Protein AF-A0A376VGL0-F1 (afdb_monomer)

Solvent-accessible surface area (backbone atoms only — not comparable to full-atom values): 3952 Å² total; per-residue (Å²): 133,87,80,75,80,80,77,82,76,91,54,74,73,72,41,61,85,76,38,58,79,92,70,52,76,93,72,90,78,84,83,56,70,84,60,65,71,55,69,99,57,68,58,67,66,60,50,51,56,51,58,62,74,72,112

Organism: 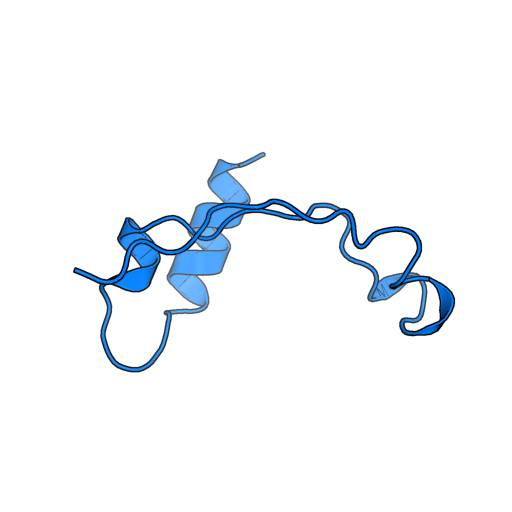Escherichia coli (NCBI:txid562)

Sequence (55 aa):
MVEYDQQTVDLDEWVKDKLARFQQPVRWLTLPPELKNGGIKISRQALKEWVQRQQ

Structure (mmCIF, N/CA/C/O backbone):
data_AF-A0A376VGL0-F1
#
_entry.id   AF-A0A376VGL0-F1
#
loop_
_atom_site.group_PDB
_atom_site.id
_atom_site.type_symbol
_atom_site.label_atom_id
_atom_site.label_alt_id
_atom_site.label_comp_id
_atom_site.label_asym_id
_atom_site.label_entity_id
_atom_site.label_seq_id
_atom_site.pdbx_PDB_ins_code
_atom_site.Cartn_x
_atom_site.Cartn_y
_atom_site.Cartn_z
_atom_site.occupancy
_atom_site.B_iso_or_equiv
_atom_site.auth_seq_id
_atom_site.auth_comp_id
_atom_site.auth_asym_id
_atom_site.auth_atom_id
_atom_site.pdbx_PDB_model_num
ATOM 1 N N . MET A 1 1 ? -9.792 17.863 15.131 1.00 49.00 1 MET A N 1
ATOM 2 C CA . MET A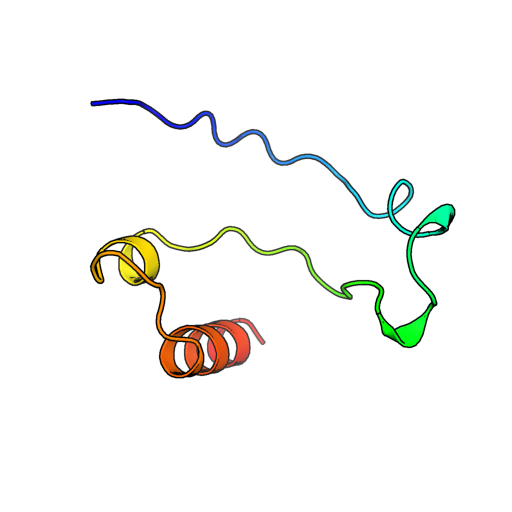 1 1 ? -9.617 16.574 14.431 1.00 49.00 1 MET A CA 1
ATOM 3 C C . MET A 1 1 ? -9.162 16.914 13.028 1.00 49.00 1 MET A C 1
ATOM 5 O O . MET A 1 1 ? -9.826 17.727 12.408 1.00 49.00 1 MET A O 1
ATOM 9 N N . VAL A 1 2 ? -7.999 16.437 12.581 1.00 50.47 2 VAL A N 1
ATOM 10 C CA . VAL A 1 2 ? -7.567 16.668 11.194 1.00 50.47 2 VAL A CA 1
ATOM 11 C C . VAL A 1 2 ? -8.254 15.605 10.350 1.00 50.47 2 VAL A C 1
ATOM 13 O O . VAL A 1 2 ? -7.930 14.423 10.466 1.00 50.47 2 VAL A O 1
ATOM 16 N N . GLU A 1 3 ? -9.255 16.015 9.583 1.00 50.75 3 GLU A N 1
ATOM 17 C CA . GLU A 1 3 ? -9.882 15.171 8.572 1.00 50.75 3 GLU A CA 1
ATOM 18 C C . GLU A 1 3 ? -8.853 14.984 7.454 1.00 50.75 3 GLU A C 1
ATOM 20 O O . GLU A 1 3 ? -8.444 15.941 6.799 1.00 50.75 3 GLU A O 1
ATOM 25 N N . TYR A 1 4 ? -8.333 13.764 7.312 1.00 60.53 4 TYR A N 1
ATOM 26 C CA . TYR A 1 4 ? -7.468 13.434 6.188 1.00 60.53 4 TYR A CA 1
ATOM 27 C C . TYR A 1 4 ? -8.369 13.268 4.973 1.00 60.53 4 TYR A C 1
ATOM 29 O O . TYR A 1 4 ? -9.178 12.342 4.938 1.00 60.53 4 TYR A O 1
ATOM 37 N N . ASP A 1 5 ? -8.230 14.169 4.006 1.00 56.50 5 ASP A N 1
ATOM 38 C CA . ASP A 1 5 ? -8.874 14.039 2.708 1.00 56.50 5 ASP A CA 1
ATOM 39 C C . ASP A 1 5 ? -8.515 12.667 2.102 1.00 56.50 5 ASP A C 1
ATOM 41 O O . ASP A 1 5 ? -7.346 12.325 1.915 1.00 56.50 5 ASP A O 1
ATOM 45 N N . GLN A 1 6 ? -9.535 11.831 1.900 1.00 61.62 6 GLN A N 1
ATOM 46 C CA . GLN A 1 6 ? -9.414 10.481 1.349 1.00 61.62 6 GLN A CA 1
ATOM 47 C C . GLN A 1 6 ? -9.377 10.506 -0.188 1.00 61.62 6 GLN A C 1
ATOM 49 O O . GLN A 1 6 ? -9.910 9.595 -0.826 1.00 61.62 6 GLN A O 1
ATOM 54 N N . GLN A 1 7 ? -8.769 11.518 -0.817 1.00 70.69 7 GLN A N 1
ATOM 55 C CA . GLN A 1 7 ? -8.535 11.445 -2.254 1.00 70.69 7 GLN A CA 1
ATOM 56 C C . GLN A 1 7 ? -7.624 10.263 -2.571 1.00 70.69 7 GLN A C 1
ATOM 58 O O . GLN A 1 7 ? -6.459 10.185 -2.176 1.00 70.69 7 GLN A O 1
ATOM 63 N N . THR A 1 8 ? -8.192 9.318 -3.310 1.00 78.00 8 THR A N 1
ATOM 64 C CA . THR A 1 8 ? -7.443 8.236 -3.929 1.00 78.00 8 THR A CA 1
ATOM 65 C C . THR A 1 8 ? -6.883 8.759 -5.245 1.00 78.00 8 THR A C 1
ATOM 67 O O . THR A 1 8 ? -7.609 9.302 -6.075 1.00 78.00 8 THR A O 1
ATOM 70 N N . VAL A 1 9 ? -5.567 8.652 -5.402 1.00 89.06 9 VAL A N 1
ATOM 71 C CA . VAL A 1 9 ? -4.852 9.032 -6.622 1.00 89.06 9 VAL A CA 1
ATOM 72 C C . VAL A 1 9 ? -4.391 7.752 -7.302 1.00 89.06 9 VAL A C 1
ATOM 74 O O . VAL A 1 9 ? -3.860 6.862 -6.636 1.00 89.06 9 VAL A O 1
ATOM 77 N N . ASP A 1 10 ? -4.587 7.663 -8.616 1.00 90.62 10 ASP A N 1
ATOM 78 C CA . ASP A 1 10 ? -4.019 6.576 -9.406 1.00 90.62 10 ASP A CA 1
ATOM 79 C C . ASP A 1 10 ? -2.519 6.817 -9.631 1.00 90.62 10 ASP A C 1
ATOM 81 O O . ASP A 1 10 ? -2.107 7.877 -10.106 1.00 90.62 10 ASP A O 1
ATOM 85 N N . LEU A 1 11 ? -1.695 5.845 -9.237 1.00 93.44 11 LEU A N 1
ATOM 86 C CA . LEU A 1 11 ? -0.231 5.918 -9.316 1.00 93.44 11 LEU A CA 1
ATOM 87 C C . LEU A 1 11 ? 0.356 4.897 -10.303 1.00 93.44 11 LEU A C 1
ATOM 89 O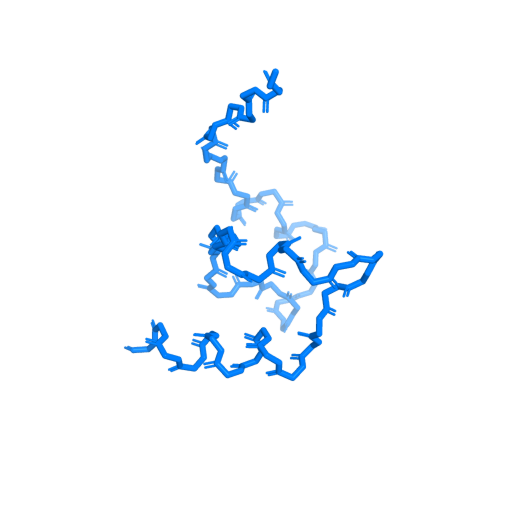 O . LEU A 1 11 ? 1.581 4.761 -10.376 1.00 93.44 11 LEU A O 1
ATOM 93 N N . ASP A 1 12 ? -0.484 4.172 -11.049 1.00 93.12 12 ASP A N 1
ATOM 94 C CA . ASP A 1 12 ? -0.054 3.028 -11.857 1.00 93.12 12 ASP A CA 1
ATOM 95 C C . ASP A 1 12 ? 0.858 3.451 -13.014 1.00 93.12 12 ASP A C 1
ATOM 97 O O . ASP A 1 12 ? 1.888 2.830 -13.271 1.00 93.12 12 ASP A O 1
ATOM 101 N N . GLU A 1 13 ? 0.540 4.552 -13.693 1.00 94.81 13 GLU A N 1
ATOM 102 C CA . GLU A 1 13 ? 1.406 5.079 -14.752 1.00 94.81 13 GLU A CA 1
ATOM 103 C C . GLU A 1 13 ? 2.655 5.763 -14.201 1.00 94.81 13 GLU A C 1
ATOM 105 O O . GLU A 1 13 ? 3.756 5.560 -14.715 1.00 94.81 13 GLU A O 1
ATOM 110 N N . TRP A 1 14 ? 2.506 6.521 -13.113 1.00 95.38 14 TRP A N 1
ATOM 111 C CA . TRP A 1 14 ? 3.610 7.262 -12.507 1.00 95.38 14 TRP A CA 1
ATOM 112 C C . TRP A 1 14 ? 4.745 6.336 -12.050 1.00 95.38 14 TRP A C 1
ATOM 114 O O . TRP A 1 14 ? 5.924 6.667 -12.190 1.00 95.38 14 TRP A O 1
ATOM 124 N N . VAL A 1 15 ? 4.406 5.148 -11.543 1.00 96.44 15 VAL A N 1
ATOM 125 C CA . VAL A 1 15 ? 5.390 4.205 -11.006 1.00 96.44 15 VAL A CA 1
ATOM 126 C C . VAL A 1 15 ? 6.172 3.447 -12.089 1.00 96.44 15 VAL A C 1
ATOM 128 O O . VAL A 1 15 ? 7.274 2.967 -11.815 1.00 96.44 15 VAL A O 1
ATOM 131 N N . LYS A 1 16 ? 5.660 3.360 -13.327 1.00 95.06 16 LYS A N 1
ATOM 132 C CA . LYS A 1 16 ? 6.258 2.542 -14.405 1.00 95.06 16 LYS A CA 1
ATOM 133 C C . LYS A 1 16 ? 7.652 2.999 -14.829 1.00 95.06 16 LYS A C 1
ATOM 135 O O . LYS A 1 16 ? 8.474 2.156 -15.173 1.00 95.06 16 LYS A O 1
ATOM 140 N N . ASP A 1 17 ? 7.923 4.300 -14.768 1.00 96.25 17 ASP A N 1
ATOM 141 C CA . ASP A 1 17 ? 9.243 4.884 -15.056 1.00 96.25 17 ASP A CA 1
ATOM 142 C C . ASP A 1 17 ? 10.173 4.897 -13.823 1.00 96.25 17 ASP A C 1
ATOM 144 O O . ASP A 1 17 ? 11.380 5.087 -13.941 1.00 96.25 17 ASP A O 1
ATOM 148 N N . LYS A 1 18 ? 9.631 4.687 -12.614 1.00 96.19 18 LYS A N 1
ATOM 149 C CA . LYS A 1 18 ? 10.381 4.795 -11.347 1.00 96.19 18 LYS A CA 1
ATOM 150 C C . LYS A 1 18 ? 10.793 3.455 -10.759 1.00 96.19 18 LYS A C 1
ATOM 152 O O . LYS A 1 18 ? 11.793 3.392 -10.046 1.00 96.19 18 LYS A O 1
ATOM 157 N N . LEU A 1 19 ? 10.027 2.400 -11.023 1.00 97.06 19 LEU A N 1
ATOM 158 C CA . LEU A 1 19 ? 10.243 1.074 -10.458 1.00 97.06 19 LEU A CA 1
ATOM 159 C C . LEU A 1 19 ? 10.407 0.023 -11.550 1.00 97.06 19 LEU A C 1
ATOM 161 O O . LEU A 1 19 ? 9.639 -0.037 -12.514 1.00 97.06 19 LEU A O 1
ATOM 165 N N . ALA A 1 20 ? 11.354 -0.890 -11.330 1.00 96.94 20 ALA A N 1
ATOM 166 C CA . ALA A 1 20 ? 11.437 -2.107 -12.121 1.00 96.94 20 ALA A CA 1
ATOM 167 C C . ALA A 1 20 ? 10.135 -2.916 -11.992 1.00 96.94 20 ALA A C 1
ATOM 169 O O . ALA A 1 20 ? 9.473 -2.890 -10.953 1.00 96.94 20 ALA A O 1
ATOM 170 N N . ARG A 1 21 ? 9.792 -3.695 -13.026 1.00 94.12 21 ARG A N 1
ATOM 171 C CA . ARG A 1 21 ? 8.496 -4.400 -13.116 1.00 94.12 21 ARG A CA 1
ATOM 172 C C . ARG A 1 21 ? 8.153 -5.252 -11.886 1.00 94.12 21 ARG A C 1
ATOM 174 O O . ARG A 1 21 ? 6.994 -5.311 -11.509 1.00 94.12 21 ARG A O 1
ATOM 181 N N . PHE A 1 22 ? 9.136 -5.878 -11.235 1.00 96.06 22 PHE A N 1
ATOM 182 C CA . PHE A 1 22 ?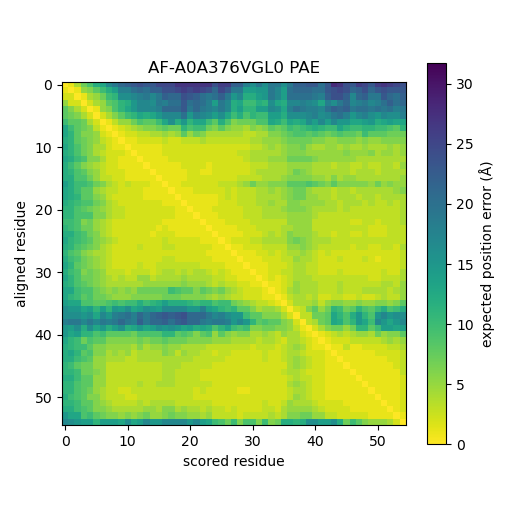 8.918 -6.729 -10.052 1.00 96.06 22 PHE A CA 1
ATOM 183 C C . PHE A 1 22 ? 8.700 -5.953 -8.740 1.00 96.06 22 PHE A C 1
ATOM 185 O O . PHE A 1 22 ? 8.329 -6.549 -7.733 1.00 96.06 22 PHE A O 1
ATOM 192 N N . GLN A 1 23 ? 8.963 -4.644 -8.729 1.00 97.00 23 GLN A N 1
ATOM 193 C CA . GLN A 1 23 ? 8.745 -3.765 -7.576 1.00 97.00 23 GLN A CA 1
ATOM 194 C C . GLN A 1 23 ? 7.412 -3.013 -7.667 1.00 97.00 23 GLN A C 1
ATOM 196 O O . GLN A 1 23 ? 6.978 -2.433 -6.673 1.00 97.00 23 GLN A O 1
ATOM 201 N N . GLN A 1 24 ? 6.784 -2.995 -8.848 1.00 95.75 24 GLN A N 1
ATOM 202 C CA . GLN A 1 24 ? 5.527 -2.293 -9.081 1.00 95.75 24 GLN A CA 1
ATOM 203 C C . GLN A 1 24 ? 4.406 -2.952 -8.258 1.00 95.75 24 GLN A C 1
ATOM 205 O O . GLN A 1 24 ? 4.213 -4.169 -8.358 1.00 95.75 24 GLN A O 1
ATOM 210 N N . PRO A 1 25 ? 3.680 -2.187 -7.420 1.00 95.69 25 PRO A N 1
ATOM 211 C CA . PRO A 1 25 ? 2.559 -2.726 -6.664 1.00 95.69 25 PRO A CA 1
ATOM 212 C C . PRO A 1 25 ? 1.486 -3.269 -7.603 1.00 95.69 25 PRO A C 1
ATOM 214 O O . PRO A 1 25 ? 1.061 -2.590 -8.527 1.00 95.69 25 PRO A O 1
ATOM 217 N N . VAL A 1 26 ? 1.005 -4.481 -7.334 1.00 93.75 26 VAL A N 1
ATOM 218 C CA . VAL A 1 26 ? -0.117 -5.065 -8.091 1.00 93.75 26 VAL A CA 1
ATOM 219 C C . VAL A 1 26 ? -1.477 -4.544 -7.625 1.00 93.75 26 VAL A C 1
ATOM 221 O O . VAL A 1 26 ? -2.474 -4.709 -8.319 1.00 93.75 26 VAL A O 1
ATOM 224 N N . ARG A 1 27 ? -1.534 -3.977 -6.413 1.00 92.12 27 ARG A N 1
ATOM 225 C CA . ARG A 1 27 ? -2.732 -3.416 -5.781 1.00 92.12 27 ARG A CA 1
ATOM 226 C C . ARG A 1 27 ? -2.337 -2.256 -4.871 1.00 92.12 27 ARG A C 1
ATOM 228 O O . ARG A 1 27 ? -1.386 -2.376 -4.097 1.00 92.12 27 ARG A O 1
ATOM 235 N N . TRP A 1 28 ? -3.114 -1.180 -4.924 1.00 92.00 28 TRP A N 1
ATOM 236 C CA . TRP A 1 28 ? -3.013 -0.026 -4.034 1.00 92.00 28 TRP A CA 1
ATOM 237 C C . TRP A 1 28 ? -4.168 -0.085 -3.033 1.00 92.00 28 TRP A C 1
ATOM 239 O O . TRP A 1 28 ? -5.328 -0.088 -3.435 1.00 92.00 28 TRP A O 1
ATOM 249 N N . LEU A 1 29 ? -3.864 -0.186 -1.738 1.00 91.19 29 LEU A N 1
ATOM 250 C CA . LEU A 1 29 ? -4.870 -0.331 -0.685 1.00 91.19 29 LEU A CA 1
ATOM 251 C C . LEU A 1 29 ? -4.751 0.810 0.326 1.00 91.19 29 LEU A C 1
ATOM 253 O O . LEU A 1 29 ? -3.647 1.165 0.746 1.00 91.19 29 LEU A O 1
ATOM 257 N N . THR A 1 30 ? -5.886 1.352 0.758 1.00 90.19 30 THR A N 1
ATOM 258 C CA . THR A 1 30 ? -5.932 2.349 1.831 1.00 90.19 30 THR A CA 1
ATOM 259 C C . THR A 1 30 ? -5.685 1.672 3.175 1.00 90.19 30 THR A C 1
ATOM 261 O O . THR A 1 30 ? -6.346 0.694 3.517 1.00 90.19 30 THR A O 1
ATOM 264 N N . LEU A 1 31 ? -4.737 2.196 3.954 1.00 88.12 31 LEU A N 1
ATOM 265 C CA . LEU A 1 31 ? -4.457 1.682 5.292 1.00 88.12 31 LEU A CA 1
ATOM 266 C C . LEU A 1 31 ? -5.682 1.898 6.206 1.00 88.12 31 LEU A C 1
ATOM 268 O O . LEU A 1 31 ? -6.111 3.045 6.365 1.00 88.12 31 LEU A O 1
ATOM 272 N N . PRO A 1 32 ? -6.223 0.847 6.845 1.00 87.88 32 PRO A N 1
ATOM 273 C CA . PRO A 1 32 ? -7.378 0.978 7.717 1.00 87.88 32 PRO A CA 1
ATOM 274 C C . PRO A 1 32 ? -6.990 1.670 9.034 1.00 87.88 32 PRO A C 1
ATOM 276 O O . PRO A 1 32 ? -5.861 1.514 9.522 1.00 87.88 32 PRO A O 1
ATOM 279 N N . PRO A 1 33 ? -7.925 2.400 9.667 1.00 84.25 33 PRO A N 1
ATOM 280 C CA . PRO A 1 33 ? -7.659 3.107 10.918 1.00 84.25 33 PRO A CA 1
ATOM 281 C C . PRO A 1 33 ? -7.257 2.162 12.060 1.00 84.25 33 PRO A C 1
ATOM 283 O O . PRO A 1 33 ? -6.451 2.546 12.904 1.00 84.25 33 PRO A O 1
ATOM 286 N N .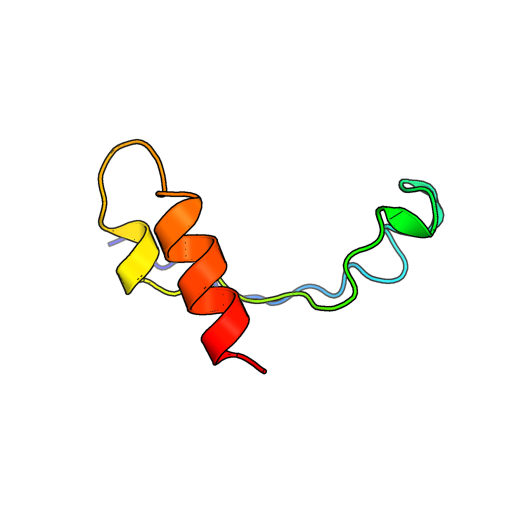 GLU A 1 34 ? -7.731 0.910 12.059 1.00 84.69 34 GLU A N 1
ATOM 287 C CA . GLU A 1 34 ? -7.376 -0.109 13.061 1.00 84.69 34 GLU A CA 1
ATOM 288 C C . GLU A 1 34 ? -5.860 -0.375 13.140 1.00 84.69 34 GLU A C 1
ATOM 290 O O . GLU A 1 34 ? -5.327 -0.583 14.227 1.00 84.69 34 GLU A O 1
ATOM 295 N N . LEU A 1 35 ? -5.146 -0.284 12.009 1.00 85.94 35 LEU A N 1
ATOM 296 C CA . LEU A 1 35 ? -3.692 -0.466 11.945 1.00 85.94 35 LEU A CA 1
ATOM 297 C C . LEU A 1 35 ? -2.916 0.827 12.233 1.00 85.94 35 LEU A C 1
ATOM 299 O O . LEU A 1 35 ? -1.722 0.774 12.530 1.00 85.94 35 LEU A O 1
ATOM 303 N N . LYS A 1 36 ? -3.581 1.987 12.157 1.00 75.19 36 LYS A N 1
ATOM 304 C CA . LYS A 1 36 ? -2.987 3.314 12.389 1.00 75.19 36 LYS A CA 1
ATOM 305 C C . LYS A 1 36 ? -2.892 3.666 13.881 1.00 75.19 36 LYS A C 1
ATOM 307 O O . LYS A 1 36 ? -2.114 4.539 14.250 1.00 75.19 36 LYS A O 1
ATOM 312 N N . ASN A 1 37 ? -3.635 2.967 14.741 1.00 68.06 37 ASN A N 1
ATOM 313 C CA . ASN A 1 37 ? -3.761 3.285 16.170 1.00 68.06 37 ASN A CA 1
ATOM 314 C C . ASN A 1 37 ? -2.642 2.710 17.069 1.00 68.06 37 ASN A C 1
ATOM 316 O O . ASN A 1 37 ? -2.623 2.966 18.270 1.00 68.06 37 ASN A O 1
ATOM 320 N N . GLY A 1 38 ? -1.696 1.947 16.513 1.00 61.25 38 GLY A N 1
ATOM 321 C CA . GLY A 1 38 ? -0.642 1.247 17.257 1.00 61.25 38 GLY A CA 1
ATOM 322 C C . GLY A 1 38 ? 0.676 2.020 17.415 1.00 61.25 38 GLY A C 1
ATOM 323 O O . GLY A 1 38 ? 1.721 1.516 17.020 1.00 61.25 38 GLY A O 1
ATOM 324 N N . GLY A 1 39 ? 0.663 3.228 17.984 1.00 66.12 39 GLY A N 1
ATOM 325 C CA . GLY A 1 39 ? 1.887 3.957 18.368 1.00 66.12 39 GLY A CA 1
ATOM 326 C C . GLY A 1 39 ? 2.722 4.547 17.214 1.00 66.12 39 GLY A C 1
ATOM 327 O O . GLY A 1 39 ? 2.228 4.796 16.121 1.00 66.12 39 GLY A O 1
ATOM 328 N N . ILE A 1 40 ? 4.013 4.811 17.468 1.00 79.38 40 ILE A N 1
ATOM 329 C CA . ILE A 1 40 ? 4.933 5.527 16.549 1.00 79.38 40 ILE A CA 1
ATOM 330 C C . ILE A 1 40 ? 5.208 4.736 15.246 1.00 79.38 40 ILE A C 1
ATOM 332 O O . ILE A 1 40 ? 5.636 5.316 14.248 1.00 79.38 40 ILE A O 1
ATOM 336 N N . LYS A 1 41 ? 4.991 3.410 15.230 1.00 86.00 41 LYS A N 1
ATOM 337 C CA . LYS A 1 41 ? 5.316 2.518 14.100 1.00 86.00 41 LYS A CA 1
ATOM 338 C C . LYS A 1 41 ? 4.226 1.466 13.881 1.00 86.00 41 LYS A C 1
ATOM 340 O O . LYS A 1 41 ? 3.851 0.768 14.814 1.00 86.00 41 LYS A O 1
ATOM 345 N N . ILE A 1 42 ? 3.812 1.276 12.627 1.00 87.38 42 ILE A N 1
ATOM 346 C CA . ILE A 1 42 ? 2.876 0.213 12.223 1.00 87.38 42 ILE A CA 1
ATOM 347 C C . ILE A 1 42 ? 3.583 -1.150 12.276 1.00 87.38 42 ILE A C 1
ATOM 349 O O . ILE A 1 42 ? 4.691 -1.312 11.751 1.00 87.38 42 ILE A O 1
ATOM 353 N N . SER A 1 43 ? 2.932 -2.154 12.869 1.00 89.56 43 SER A N 1
ATOM 354 C CA . SER A 1 43 ? 3.423 -3.536 12.858 1.00 89.56 43 SER A CA 1
ATOM 355 C C . SER A 1 43 ? 3.361 -4.129 11.447 1.00 89.56 43 SER A C 1
ATOM 357 O O . SER A 1 43 ? 2.287 -4.279 10.865 1.00 89.56 43 SER A O 1
ATOM 359 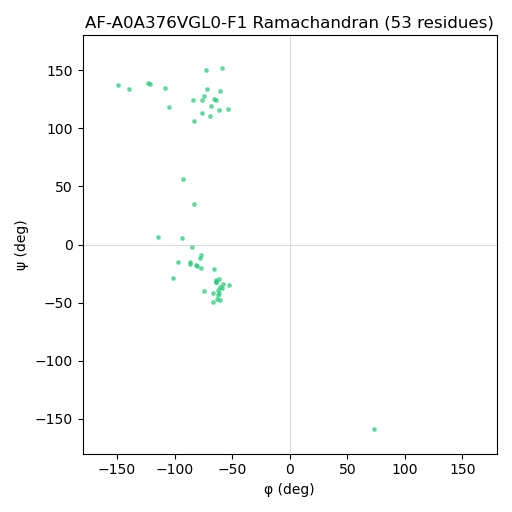N N . ARG A 1 44 ? 4.520 -4.526 10.903 1.00 91.69 44 ARG A N 1
ATOM 360 C CA . ARG A 1 44 ? 4.610 -5.185 9.586 1.00 91.69 44 ARG A CA 1
ATOM 361 C C . ARG A 1 44 ? 3.900 -6.539 9.557 1.00 91.69 44 ARG A C 1
ATOM 363 O O . ARG A 1 44 ? 3.365 -6.912 8.519 1.00 91.69 44 ARG A O 1
ATOM 370 N N . GLN A 1 45 ? 3.892 -7.254 10.683 1.00 92.69 45 GLN A N 1
ATOM 371 C CA . GLN A 1 45 ? 3.213 -8.543 10.811 1.00 92.69 45 GLN A CA 1
ATOM 372 C C . GLN A 1 45 ? 1.691 -8.365 10.711 1.00 92.69 45 GLN A C 1
ATOM 374 O O . GLN A 1 45 ? 1.064 -8.993 9.862 1.00 92.69 45 GLN A O 1
ATOM 379 N N . ALA A 1 46 ? 1.127 -7.417 11.468 1.00 91.31 46 ALA A N 1
ATOM 380 C CA . ALA A 1 46 ? -0.300 -7.098 11.400 1.00 91.31 46 ALA A CA 1
ATOM 381 C C . ALA A 1 46 ? -0.713 -6.588 10.009 1.00 91.31 46 ALA A C 1
ATOM 383 O O . ALA A 1 46 ? -1.754 -6.981 9.491 1.00 91.31 46 ALA A O 1
ATOM 384 N N . LEU A 1 47 ? 0.132 -5.770 9.363 1.00 92.44 47 LEU A N 1
ATOM 385 C CA . LEU A 1 47 ? -0.105 -5.318 7.990 1.00 92.44 47 LEU A CA 1
ATOM 386 C C . LEU A 1 47 ? -0.119 -6.491 7.001 1.00 92.44 47 LEU A C 1
ATOM 388 O O . LEU A 1 47 ? -0.997 -6.554 6.147 1.00 92.44 47 LEU A O 1
ATOM 392 N N . LYS A 1 48 ? 0.822 -7.438 7.126 1.00 94.19 48 LYS A N 1
ATOM 393 C CA . LYS A 1 48 ? 0.866 -8.635 6.277 1.00 94.19 48 LYS A CA 1
ATOM 394 C C . LYS A 1 48 ? -0.402 -9.470 6.444 1.00 94.19 48 LYS A C 1
ATOM 396 O O . LYS A 1 48 ? -0.998 -9.844 5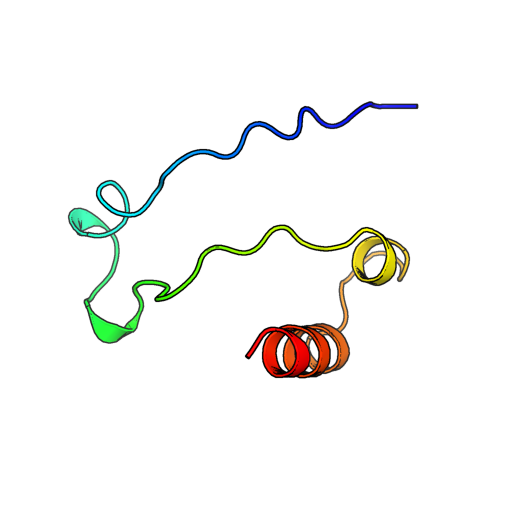.442 1.00 94.19 48 LYS A O 1
ATOM 401 N N . GLU A 1 49 ? -0.829 -9.730 7.678 1.00 94.69 49 GLU A N 1
ATOM 402 C CA . GLU A 1 49 ? -2.070 -10.465 7.960 1.00 94.69 49 GLU A CA 1
ATOM 403 C C . GLU A 1 49 ? -3.302 -9.748 7.414 1.00 94.69 49 GLU A C 1
ATOM 405 O O . GLU A 1 49 ? -4.170 -10.383 6.820 1.00 94.69 49 GLU A O 1
ATOM 410 N N . TRP A 1 50 ? -3.360 -8.426 7.557 1.00 94.06 50 TRP A N 1
ATOM 411 C CA . TRP A 1 50 ? -4.449 -7.639 7.001 1.00 94.06 50 TRP A CA 1
ATOM 412 C C . TRP A 1 50 ? -4.494 -7.719 5.471 1.00 94.06 50 TRP A C 1
ATOM 414 O O . TRP A 1 50 ? -5.555 -8.016 4.933 1.00 94.06 50 TRP A O 1
ATOM 424 N N . VAL A 1 51 ? -3.363 -7.555 4.768 1.00 94.50 51 VAL A N 1
ATOM 425 C CA . VAL A 1 51 ? -3.309 -7.684 3.296 1.00 94.50 51 VAL A CA 1
ATOM 426 C C . VAL A 1 51 ? -3.761 -9.076 2.840 1.00 94.50 51 VAL A C 1
ATOM 428 O O . VAL A 1 51 ? -4.448 -9.188 1.829 1.00 94.50 51 VAL A O 1
ATOM 431 N N . GLN A 1 52 ? -3.423 -10.138 3.580 1.00 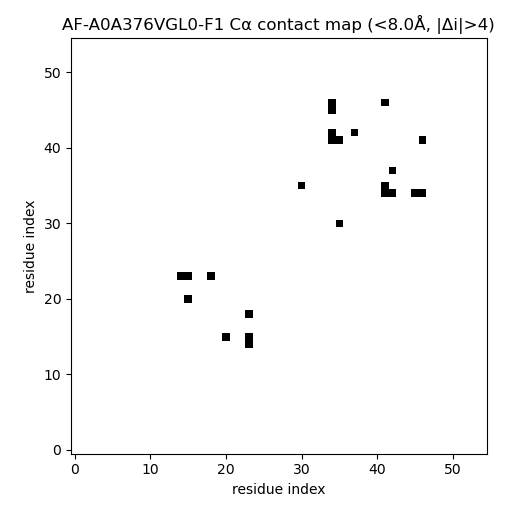94.62 52 GLN A N 1
ATOM 432 C CA . GLN A 1 52 ? -3.876 -11.500 3.260 1.00 94.62 52 GLN A CA 1
ATOM 433 C C . GLN A 1 52 ? -5.400 -11.659 3.369 1.00 94.62 52 GLN A C 1
ATOM 435 O O . GLN A 1 52 ? -5.975 -12.431 2.613 1.00 94.62 52 GLN A O 1
ATOM 440 N N . ARG A 1 53 ? -6.067 -10.906 4.255 1.00 94.00 53 ARG A N 1
ATOM 441 C CA . ARG A 1 53 ? -7.538 -10.898 4.386 1.00 94.00 53 ARG A CA 1
ATOM 442 C C . ARG A 1 53 ? -8.254 -10.099 3.287 1.00 94.00 53 ARG A C 1
ATOM 444 O O . ARG A 1 53 ? -9.474 -10.134 3.240 1.00 94.00 53 ARG A O 1
ATOM 451 N N . GLN A 1 54 ? -7.519 -9.357 2.452 1.00 87.94 54 GLN A N 1
ATOM 452 C CA . GLN A 1 54 ? -8.056 -8.600 1.308 1.00 87.94 54 GLN A CA 1
ATOM 453 C C . GLN A 1 54 ? -7.995 -9.395 -0.015 1.00 87.94 54 GLN A C 1
ATOM 455 O O . GLN A 1 54 ? -8.221 -8.825 -1.087 1.00 87.94 54 GLN A O 1
ATOM 460 N N . GLN A 1 55 ? -7.591 -10.671 0.035 1.00 68.94 55 GLN A N 1
ATOM 461 C CA . GLN A 1 55 ? -7.679 -11.597 -1.101 1.00 68.94 55 GLN A CA 1
ATOM 462 C C . GLN A 1 55 ? -9.096 -12.134 -1.244 1.00 68.94 55 GLN A C 1
ATOM 464 O O . GLN A 1 55 ? -9.517 -12.230 -2.416 1.00 68.94 55 GLN A O 1
#

Secondary structure (DSSP, 8-stat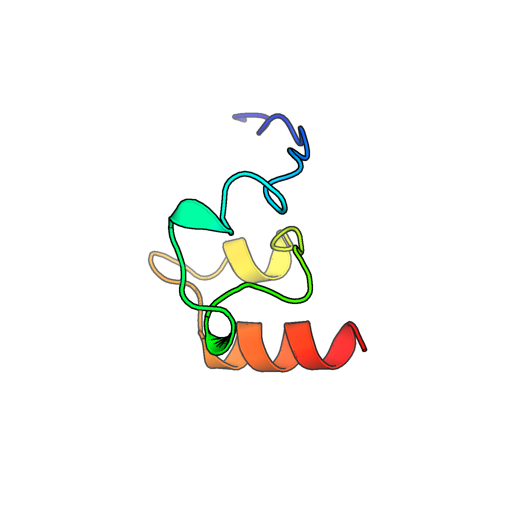e):
-----------HHHHHTTS-TTTS-S---PPPHHHHTSTTS--HHHHHHHHHTT-

Mean predicted aligned error: 6.2 Å

Nearest PDB structures (foldseek):
  5c5h-assembly2_B  TM=9.217E-01  e=8.974E-06  Escherichia coli K-12
  6nj0-assembly1_A  TM=8.683E-01  e=9.174E-05  Escherichia coli K-12

Radius of gyration: 13.82 Å; Cα contacts (8 Å, |Δi|>4): 12; chains: 1; bounding box: 21×28×33 Å

pLDDT: mean 85.18, std 13.63, range [49.0, 97.06]

Foldseek 3Di:
DDDDPPDDDDCQVVCPVPDDPVPRDPDDDDDDVVQVPDPPDGDPVVVVVVVVVVD